Protein AF-A0A061N754-F1 (afdb_monomer_lite)

pLDDT: mean 70.85, std 19.49, range [29.11, 90.19]

Structure (mmCIF, N/CA/C/O backbone):
data_AF-A0A061N754-F1
#
_entry.id   AF-A0A061N754-F1
#
loop_
_atom_site.group_PDB
_atom_site.id
_atom_site.type_symbol
_atom_site.label_atom_id
_atom_site.label_alt_id
_atom_site.label_comp_id
_atom_site.label_asym_id
_atom_site.label_entity_id
_atom_site.label_seq_id
_atom_site.pdbx_PDB_ins_code
_atom_site.Cartn_x
_atom_site.Cartn_y
_atom_site.Cartn_z
_atom_site.occupancy
_atom_site.B_iso_or_equiv
_atom_site.auth_seq_id
_atom_site.auth_comp_id
_atom_site.auth_asym_id
_atom_site.auth_atom_id
_atom_site.pdbx_PDB_model_num
ATOM 1 N N . MET A 1 1 ? 27.278 -8.908 -20.775 1.00 37.22 1 MET A N 1
ATOM 2 C CA . MET A 1 1 ? 26.137 -8.060 -20.368 1.00 37.22 1 MET A CA 1
ATOM 3 C C . MET A 1 1 ? 24.924 -8.976 -20.329 1.00 37.22 1 MET A C 1
ATOM 5 O O . MET A 1 1 ? 24.671 -9.629 -21.330 1.00 37.22 1 MET A O 1
ATOM 9 N N . ALA A 1 2 ? 24.305 -9.176 -19.163 1.00 42.81 2 ALA A N 1
ATOM 10 C CA . ALA A 1 2 ? 23.256 -10.186 -18.991 1.00 42.81 2 ALA A CA 1
ATOM 11 C C . ALA A 1 2 ? 21.881 -9.656 -19.459 1.00 42.81 2 ALA A C 1
ATOM 13 O O . ALA A 1 2 ? 21.585 -8.487 -19.204 1.00 42.81 2 ALA A O 1
ATOM 14 N N . PRO A 1 3 ? 21.036 -10.490 -20.094 1.00 43.66 3 PRO A N 1
ATOM 15 C CA . PRO A 1 3 ? 19.743 -10.109 -20.671 1.00 43.66 3 PRO A CA 1
ATOM 16 C C . PRO A 1 3 ? 18.645 -10.065 -19.594 1.00 43.66 3 PRO A C 1
ATOM 18 O O . PRO A 1 3 ? 17.665 -10.797 -19.648 1.00 43.66 3 PRO A O 1
ATOM 21 N N . PHE A 1 4 ? 18.839 -9.243 -18.562 1.00 51.78 4 PHE A N 1
ATOM 22 C CA . PHE A 1 4 ? 17.968 -9.211 -17.382 1.00 51.78 4 PHE A CA 1
ATOM 23 C C . PHE A 1 4 ? 16.855 -8.152 -17.449 1.00 51.78 4 PHE A C 1
ATOM 25 O O . PHE A 1 4 ? 16.153 -7.989 -16.468 1.00 51.78 4 PHE A O 1
ATOM 32 N N . HIS A 1 5 ? 16.696 -7.385 -18.534 1.00 56.31 5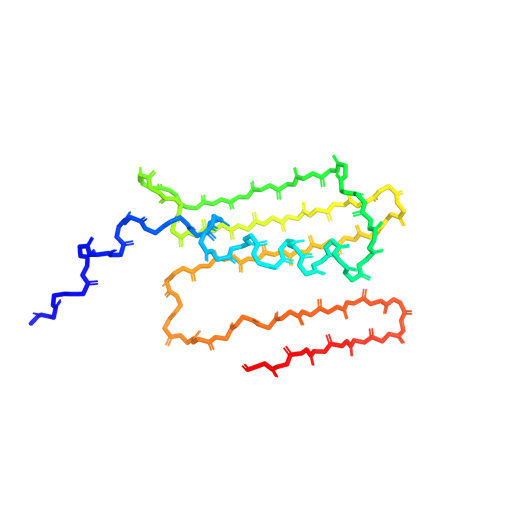 HIS A N 1
ATOM 33 C CA . HIS A 1 5 ? 15.935 -6.122 -18.468 1.00 56.31 5 HIS A CA 1
ATOM 34 C C . HIS A 1 5 ? 14.553 -6.102 -19.138 1.00 56.31 5 HIS A C 1
ATOM 36 O O . HIS A 1 5 ? 13.705 -5.328 -18.706 1.00 56.31 5 HIS A O 1
ATOM 42 N N . GLU A 1 6 ? 14.275 -6.926 -20.150 1.00 53.66 6 GLU A N 1
ATOM 43 C CA . GLU A 1 6 ? 13.023 -6.772 -20.918 1.00 53.66 6 GLU A CA 1
ATOM 44 C C . GLU A 1 6 ? 11.802 -7.414 -20.252 1.00 53.66 6 GLU A C 1
ATOM 46 O O . GLU A 1 6 ? 10.736 -6.808 -20.228 1.00 53.66 6 GLU A O 1
ATOM 51 N N . GLN A 1 7 ? 11.947 -8.586 -19.627 1.00 55.44 7 GLN A N 1
ATOM 52 C CA . GLN A 1 7 ? 10.819 -9.262 -18.962 1.00 55.44 7 GLN A CA 1
ATOM 53 C C . GLN A 1 7 ? 10.336 -8.526 -17.700 1.00 55.44 7 GLN A C 1
ATOM 55 O O . GLN A 1 7 ? 9.214 -8.734 -17.255 1.00 55.44 7 GLN A O 1
ATOM 60 N N . MET A 1 8 ? 11.173 -7.655 -17.129 1.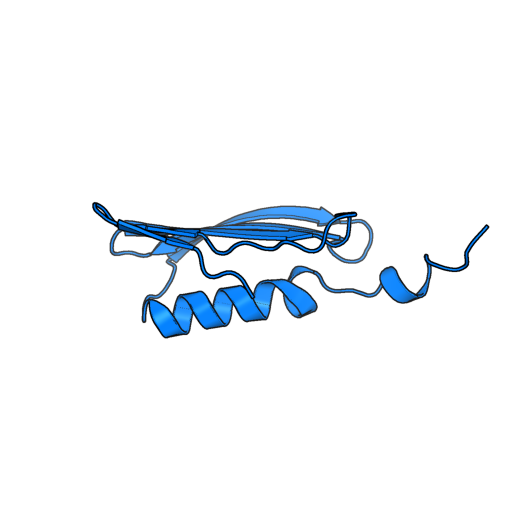00 57.06 8 MET A N 1
ATOM 61 C CA . MET A 1 8 ? 10.907 -6.957 -15.868 1.00 57.06 8 MET A CA 1
ATOM 62 C C . MET A 1 8 ? 10.156 -5.625 -16.050 1.00 57.06 8 MET A C 1
ATOM 64 O O . MET A 1 8 ? 9.652 -5.084 -15.072 1.00 57.06 8 MET A O 1
ATOM 68 N N . ARG A 1 9 ? 10.051 -5.096 -17.281 1.00 58.88 9 ARG A N 1
ATOM 69 C CA . ARG A 1 9 ? 9.328 -3.837 -17.568 1.00 58.88 9 ARG A CA 1
ATOM 70 C C . ARG A 1 9 ? 7.805 -3.947 -17.440 1.00 58.88 9 ARG A C 1
ATOM 72 O O . ARG A 1 9 ? 7.138 -2.934 -17.266 1.00 58.88 9 ARG A O 1
ATOM 79 N N . ASN A 1 10 ? 7.269 -5.164 -17.497 1.00 65.50 10 ASN A N 1
ATOM 80 C CA . ASN A 1 10 ? 5.830 -5.426 -17.425 1.00 65.50 10 ASN A CA 1
ATOM 81 C C . ASN A 1 10 ? 5.325 -5.793 -16.023 1.00 65.50 10 ASN A C 1
ATOM 83 O O . ASN A 1 10 ? 4.189 -6.239 -15.904 1.00 65.50 10 ASN A O 1
ATOM 87 N N . ILE A 1 11 ? 6.152 -5.651 -14.983 1.00 72.00 11 ILE A N 1
ATOM 88 C CA . ILE A 1 11 ? 5.750 -6.002 -13.617 1.00 72.00 11 ILE A CA 1
ATOM 89 C C . ILE A 1 11 ? 5.072 -4.804 -12.948 1.00 72.00 11 ILE A C 1
ATOM 91 O O . ILE A 1 11 ? 5.693 -3.771 -12.695 1.00 72.00 11 ILE A O 1
ATOM 95 N N . ASP A 1 12 ? 3.797 -5.010 -12.655 1.00 81.12 12 ASP A N 1
ATOM 96 C CA . ASP A 1 12 ? 2.926 -4.292 -11.740 1.00 81.12 12 ASP A CA 1
ATOM 97 C C . ASP A 1 12 ? 3.375 -4.343 -10.276 1.00 81.12 12 ASP A C 1
ATOM 99 O O . ASP A 1 12 ? 2.835 -5.179 -9.571 1.00 81.12 12 ASP A O 1
ATOM 103 N N . VAL A 1 13 ? 4.300 -3.541 -9.724 1.00 83.12 13 VAL A N 1
ATOM 104 C CA . VAL A 1 13 ? 4.658 -3.771 -8.294 1.00 83.12 13 VAL A CA 1
ATOM 105 C C . VAL A 1 13 ? 3.492 -3.579 -7.313 1.00 83.12 13 VAL A C 1
ATOM 107 O O . VAL A 1 13 ? 3.539 -4.111 -6.203 1.00 83.12 13 VAL A O 1
ATOM 110 N N . VAL A 1 14 ? 2.438 -2.854 -7.685 1.00 85.25 14 VAL A N 1
ATOM 111 C CA . VAL A 1 14 ? 1.221 -2.759 -6.873 1.00 85.25 14 VAL A CA 1
ATOM 112 C C . VAL A 1 14 ? 0.389 -4.029 -7.040 1.00 85.25 14 VAL A C 1
ATOM 114 O O . VAL A 1 14 ? 0.044 -4.673 -6.048 1.00 85.25 14 VAL A O 1
ATOM 117 N N . HIS A 1 15 ? 0.100 -4.417 -8.280 1.00 85.62 15 HIS A N 1
ATOM 118 C CA . HIS A 1 15 ? -0.788 -5.547 -8.572 1.00 85.62 15 HIS A CA 1
ATOM 119 C C . HIS A 1 15 ? -0.136 -6.925 -8.388 1.00 85.62 15 HIS A C 1
ATOM 121 O O . HIS A 1 15 ? -0.807 -7.854 -7.958 1.00 85.62 15 HIS A O 1
ATOM 127 N N . ASP A 1 16 ? 1.155 -7.057 -8.667 1.00 84.75 16 ASP A N 1
ATOM 128 C CA . ASP A 1 16 ? 1.903 -8.316 -8.647 1.00 84.75 16 ASP A CA 1
ATOM 129 C C . ASP A 1 16 ? 2.609 -8.566 -7.308 1.00 84.75 16 ASP A C 1
ATOM 131 O O . ASP A 1 16 ? 2.925 -9.710 -6.986 1.00 84.75 16 ASP A O 1
ATOM 135 N N . LEU A 1 17 ? 2.884 -7.515 -6.520 1.00 84.19 17 LEU A N 1
ATOM 136 C CA . LEU A 1 17 ? 3.577 -7.643 -5.229 1.00 84.19 17 LEU A CA 1
ATOM 137 C C . LEU A 1 17 ? 2.729 -7.110 -4.067 1.00 84.19 17 LEU A C 1
ATOM 139 O O . LEU A 1 17 ? 2.392 -7.868 -3.159 1.00 84.19 17 LEU A O 1
ATOM 143 N N . MET A 1 18 ? 2.349 -5.827 -4.094 1.00 86.62 18 MET A N 1
ATOM 144 C CA . MET A 1 18 ? 1.688 -5.168 -2.956 1.00 86.62 18 MET A CA 1
ATOM 145 C C . MET A 1 18 ? 0.291 -5.729 -2.645 1.00 86.62 18 MET A C 1
ATOM 147 O O . MET A 1 18 ? -0.148 -5.671 -1.495 1.00 86.62 18 MET A O 1
ATOM 151 N N . ILE A 1 19 ? -0.416 -6.287 -3.635 1.00 87.50 19 ILE A N 1
ATOM 152 C CA . ILE A 1 19 ? -1.777 -6.816 -3.451 1.00 87.50 19 ILE A CA 1
ATOM 153 C C . ILE A 1 19 ? -1.842 -7.916 -2.386 1.00 87.50 19 ILE A C 1
ATOM 155 O O . ILE A 1 19 ? -2.821 -8.011 -1.643 1.00 87.50 19 ILE A O 1
ATOM 159 N N . HIS A 1 20 ? -0.787 -8.726 -2.278 1.00 85.31 20 HIS A N 1
ATOM 160 C CA . HIS A 1 20 ? -0.708 -9.806 -1.303 1.00 85.31 20 HIS A CA 1
ATOM 161 C C . HIS A 1 20 ? -0.583 -9.256 0.117 1.00 85.31 20 HIS A C 1
ATOM 163 O O . HIS A 1 20 ? -1.282 -9.717 1.021 1.00 85.31 20 HIS A O 1
ATOM 169 N N . ASP A 1 21 ? 0.236 -8.221 0.299 1.00 84.50 21 ASP A N 1
ATOM 170 C CA . ASP A 1 21 ? 0.417 -7.565 1.590 1.00 84.50 21 ASP A CA 1
ATOM 171 C C . ASP A 1 21 ? -0.857 -6.826 2.017 1.00 84.50 21 ASP A C 1
ATOM 173 O O . ASP A 1 21 ? -1.280 -6.932 3.168 1.00 84.50 21 ASP A O 1
ATOM 177 N N . LEU A 1 22 ? -1.530 -6.146 1.081 1.00 84.38 22 LEU A N 1
ATOM 178 C CA . LEU A 1 22 ? -2.829 -5.508 1.321 1.00 84.38 22 LEU A CA 1
ATOM 179 C C . LEU A 1 22 ? -3.890 -6.526 1.749 1.00 84.38 22 LEU A C 1
ATOM 181 O O . LEU A 1 22 ? -4.629 -6.283 2.707 1.00 84.38 22 LEU A O 1
ATOM 185 N N . TYR A 1 23 ? -3.939 -7.679 1.079 1.00 86.69 23 TYR A N 1
ATOM 186 C CA . TYR A 1 23 ? -4.835 -8.768 1.451 1.00 86.69 23 TYR A CA 1
ATOM 187 C C . TYR A 1 23 ? -4.538 -9.288 2.860 1.00 86.69 23 TYR A C 1
ATOM 189 O O . TYR A 1 23 ? -5.459 -9.422 3.664 1.00 86.69 23 TYR A O 1
ATOM 197 N N . LEU A 1 24 ? -3.267 -9.538 3.193 1.00 86.25 24 LEU A N 1
ATOM 198 C CA . LEU A 1 24 ? -2.870 -10.009 4.523 1.00 86.25 24 LEU A CA 1
ATOM 199 C C . LEU A 1 24 ? -3.232 -9.000 5.610 1.00 86.25 24 LEU A C 1
ATOM 201 O O . LEU A 1 24 ? -3.793 -9.370 6.639 1.00 86.25 24 LEU A O 1
ATOM 205 N N . VAL A 1 25 ? -2.954 -7.720 5.377 1.00 85.88 25 VAL A N 1
ATOM 206 C CA . VAL A 1 25 ? -3.300 -6.649 6.309 1.00 85.88 25 VAL A CA 1
ATOM 207 C C . VAL A 1 25 ? -4.810 -6.585 6.522 1.00 85.88 25 VAL A C 1
ATOM 209 O O . VAL A 1 25 ? -5.258 -6.480 7.666 1.00 85.88 25 VAL A O 1
ATOM 212 N N . HIS A 1 26 ? -5.607 -6.672 5.457 1.00 85.25 26 HIS A N 1
ATOM 213 C CA . HIS A 1 26 ? -7.061 -6.682 5.573 1.00 85.25 26 HIS A CA 1
ATOM 214 C C . HIS A 1 26 ? -7.561 -7.927 6.319 1.00 85.25 26 HIS A C 1
ATOM 216 O O . HIS A 1 26 ? -8.335 -7.798 7.265 1.00 85.25 26 HIS A O 1
ATOM 222 N N . ALA A 1 27 ? -7.061 -9.114 5.971 1.00 86.62 27 ALA A N 1
ATOM 223 C CA . ALA A 1 27 ? -7.456 -10.377 6.589 1.00 86.62 27 ALA A CA 1
ATOM 224 C C . ALA A 1 27 ? -7.087 -10.456 8.081 1.00 86.62 27 ALA A C 1
ATOM 226 O O . ALA A 1 27 ? -7.867 -10.965 8.881 1.00 86.62 27 ALA A O 1
ATOM 227 N N . LEU A 1 28 ? -5.915 -9.940 8.471 1.00 85.44 28 LEU A N 1
ATOM 228 C CA . LEU A 1 28 ? -5.446 -9.964 9.860 1.00 85.44 28 LEU A CA 1
ATOM 229 C C . LEU A 1 28 ? -6.088 -8.874 10.722 1.00 85.44 28 LEU A C 1
ATOM 231 O O . LEU A 1 28 ? -6.320 -9.089 11.910 1.00 85.44 28 LEU A O 1
ATOM 235 N N . SER A 1 29 ? -6.344 -7.695 10.151 1.00 85.69 29 SER A N 1
ATOM 236 C CA . SER A 1 29 ? -6.919 -6.579 10.907 1.00 85.69 29 SER A CA 1
ATOM 237 C C . SER A 1 29 ? -8.444 -6.597 10.942 1.00 85.69 29 SER A C 1
ATOM 239 O O . SER A 1 29 ? -9.024 -6.100 11.906 1.00 85.69 29 SER A O 1
ATOM 241 N N . GLY A 1 30 ? -9.093 -7.131 9.902 1.00 85.94 30 GLY A N 1
ATOM 242 C CA . GLY A 1 30 ? -10.534 -7.004 9.680 1.00 85.94 30 GLY A CA 1
ATOM 243 C C . GLY A 1 30 ? -10.993 -5.556 9.475 1.00 85.94 30 GLY A C 1
ATOM 244 O O . GLY A 1 30 ? -12.179 -5.269 9.624 1.00 85.94 30 GLY A O 1
ATOM 245 N N . LYS A 1 31 ? -10.068 -4.626 9.198 1.00 84.62 31 LYS A N 1
ATOM 246 C CA . LYS A 1 31 ? -10.351 -3.187 9.119 1.00 84.62 31 LYS A CA 1
ATOM 247 C C . LYS A 1 31 ? -10.457 -2.700 7.682 1.00 84.62 31 LYS A C 1
ATOM 249 O O . LYS A 1 31 ? -9.848 -3.251 6.762 1.00 84.62 31 LYS A O 1
ATOM 254 N N . HIS A 1 32 ? -11.198 -1.607 7.531 1.00 85.44 32 HIS A N 1
ATOM 255 C CA . HIS A 1 32 ? -11.252 -0.814 6.311 1.00 85.44 32 HIS A CA 1
ATOM 256 C C . HIS A 1 32 ? -10.370 0.430 6.456 1.00 85.44 32 HIS A C 1
ATOM 258 O O . HIS A 1 32 ? -10.384 1.095 7.493 1.00 85.44 32 HIS A O 1
ATOM 264 N N . PHE A 1 33 ? -9.594 0.733 5.418 1.00 87.31 33 PHE A N 1
ATOM 265 C CA . PHE A 1 33 ? -8.762 1.933 5.351 1.00 87.31 33 PHE A CA 1
ATOM 266 C C . PHE A 1 33 ? -9.532 3.049 4.646 1.00 87.31 33 PHE A C 1
ATOM 268 O O . PHE A 1 33 ? -10.096 2.819 3.579 1.00 87.31 33 PHE A O 1
ATOM 275 N N . GLU A 1 34 ? -9.570 4.234 5.255 1.00 88.81 34 GLU A N 1
ATOM 276 C CA . GLU A 1 34 ? -10.309 5.398 4.742 1.00 88.81 34 GLU A CA 1
ATOM 277 C C . GLU A 1 34 ? -9.363 6.453 4.154 1.00 88.81 34 GLU A C 1
ATOM 279 O O . GLU A 1 34 ? -9.679 7.065 3.137 1.00 88.81 34 GLU A O 1
ATOM 284 N N . GLU A 1 35 ? -8.180 6.633 4.750 1.00 88.06 35 GLU A N 1
ATOM 285 C CA . GLU A 1 35 ? -7.155 7.550 4.241 1.00 88.06 35 GLU A CA 1
ATOM 286 C C . GLU A 1 35 ? -5.997 6.759 3.640 1.00 88.06 35 GLU A C 1
ATOM 288 O O . GLU A 1 35 ? -5.457 5.849 4.273 1.00 88.06 35 GLU A O 1
ATOM 293 N N . LEU A 1 36 ? -5.603 7.131 2.424 1.00 90.19 36 LEU A N 1
ATOM 294 C CA . LEU A 1 36 ? -4.520 6.508 1.672 1.00 90.19 36 LEU A CA 1
ATOM 295 C C . LEU A 1 36 ? -3.594 7.603 1.141 1.00 90.19 36 LEU A C 1
ATOM 297 O O . LEU A 1 36 ? -4.019 8.486 0.396 1.00 90.19 36 LEU A O 1
ATOM 301 N N . HIS A 1 37 ? -2.318 7.524 1.503 1.00 89.75 37 HIS A N 1
ATOM 302 C CA . HIS A 1 37 ? -1.253 8.337 0.931 1.00 89.75 37 HIS A CA 1
ATOM 303 C C . HIS A 1 37 ? -0.305 7.426 0.169 1.00 89.75 37 HIS A C 1
ATOM 305 O O . HIS A 1 37 ? 0.319 6.552 0.761 1.00 89.75 37 HIS A O 1
ATOM 311 N N . THR A 1 38 ? -0.196 7.626 -1.138 1.00 88.75 38 THR A N 1
ATOM 312 C CA . THR A 1 38 ? 0.606 6.772 -2.016 1.00 88.75 38 THR A CA 1
ATOM 313 C C . THR A 1 38 ? 1.716 7.570 -2.676 1.00 88.75 38 THR A C 1
ATOM 315 O O . THR A 1 38 ? 1.486 8.695 -3.122 1.00 88.75 38 THR A O 1
ATOM 318 N N . PHE A 1 39 ? 2.889 6.968 -2.821 1.00 86.62 39 PHE A N 1
ATOM 319 C CA . PHE A 1 39 ? 3.936 7.466 -3.706 1.00 86.62 39 PHE A CA 1
ATOM 320 C C . PHE A 1 39 ? 4.536 6.315 -4.508 1.00 86.62 39 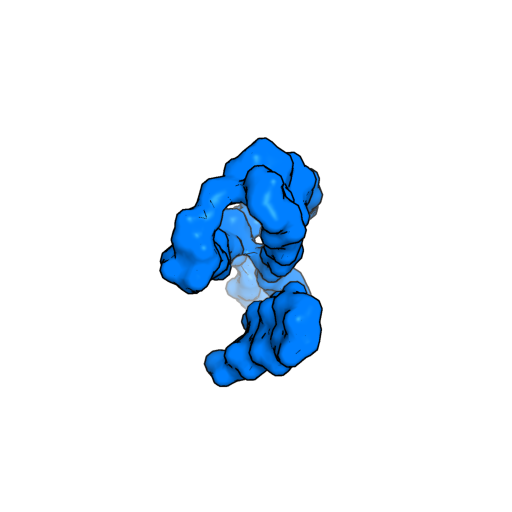PHE A C 1
ATOM 322 O O . PHE A 1 39 ? 4.529 5.165 -4.073 1.00 86.62 39 PHE A O 1
ATOM 329 N N . GLY A 1 40 ? 5.070 6.612 -5.687 1.00 83.88 40 GLY A N 1
ATOM 330 C CA . GLY A 1 40 ? 5.688 5.596 -6.525 1.00 83.88 40 GLY A CA 1
ATOM 331 C C . GLY A 1 40 ? 6.602 6.187 -7.585 1.00 83.88 40 GLY A C 1
ATOM 332 O O . GLY A 1 40 ? 6.531 7.376 -7.891 1.00 83.88 40 GLY A O 1
ATOM 333 N N . ILE A 1 41 ? 7.471 5.336 -8.124 1.00 81.75 41 ILE A N 1
ATOM 334 C CA . ILE A 1 41 ? 8.335 5.644 -9.264 1.00 81.75 41 ILE A CA 1
ATOM 335 C C . ILE A 1 41 ? 7.772 4.887 -10.462 1.00 81.75 41 ILE A C 1
ATOM 337 O O . ILE A 1 41 ? 7.751 3.652 -10.463 1.00 81.75 41 ILE A O 1
ATOM 341 N N . THR A 1 42 ? 7.326 5.632 -11.469 1.00 74.50 42 THR A N 1
ATOM 342 C CA . THR A 1 42 ? 6.743 5.080 -12.693 1.00 74.50 42 THR A CA 1
ATOM 343 C C . THR A 1 42 ? 7.466 5.601 -13.929 1.00 74.50 42 THR A C 1
ATOM 345 O O . THR A 1 42 ? 7.905 6.751 -13.947 1.00 74.50 42 THR A O 1
ATOM 348 N N . ASP A 1 43 ? 7.576 4.735 -14.933 1.00 69.69 43 ASP A N 1
ATOM 349 C CA . ASP A 1 43 ? 7.933 5.097 -16.310 1.00 69.69 43 ASP A CA 1
ATOM 350 C C . ASP A 1 43 ? 6.749 4.687 -17.213 1.00 69.69 43 ASP A C 1
ATOM 352 O O . ASP A 1 43 ? 6.050 5.544 -17.744 1.00 69.69 43 ASP A O 1
ATOM 356 N N . GLU A 1 44 ? 6.404 3.389 -17.230 1.00 73.75 44 GLU A N 1
ATOM 357 C CA . GLU A 1 44 ? 5.153 2.848 -17.813 1.00 73.75 44 GLU A CA 1
ATOM 358 C C . GLU A 1 44 ? 4.345 2.035 -16.784 1.00 73.75 44 GLU A C 1
ATOM 360 O O . GLU A 1 44 ? 3.149 2.261 -16.615 1.00 73.75 44 GLU A O 1
ATOM 365 N N . ASN A 1 45 ? 5.017 1.145 -16.043 1.00 74.56 45 ASN A N 1
ATOM 366 C CA . ASN A 1 45 ? 4.488 0.445 -14.869 1.00 74.56 45 ASN A CA 1
ATOM 367 C C . ASN A 1 45 ? 5.223 0.914 -13.603 1.00 74.56 45 ASN A C 1
ATOM 369 O O . ASN A 1 45 ? 6.425 1.216 -13.671 1.00 74.56 45 ASN A O 1
ATOM 373 N N . PRO A 1 46 ? 4.554 0.973 -12.436 1.00 76.88 46 PRO A N 1
ATOM 374 C CA . PRO A 1 46 ? 5.220 1.313 -11.189 1.00 76.88 46 PRO A CA 1
ATOM 375 C C . PRO A 1 46 ? 6.286 0.259 -10.868 1.00 76.88 46 PRO A C 1
ATOM 377 O O . PRO A 1 46 ? 5.991 -0.916 -10.693 1.00 76.88 46 PRO A O 1
ATOM 380 N N . SER A 1 47 ? 7.542 0.696 -10.774 1.00 80.88 47 SER A N 1
ATOM 381 C CA . SER A 1 47 ? 8.693 -0.151 -10.401 1.00 80.88 47 SER A CA 1
ATOM 382 C C . SER A 1 47 ? 8.987 -0.115 -8.897 1.00 80.88 47 SER A C 1
ATOM 384 O O . SER A 1 47 ? 9.693 -0.967 -8.341 1.00 80.88 47 SER A O 1
ATOM 386 N N . HIS A 1 48 ? 8.435 0.902 -8.239 1.00 83.88 48 HIS A N 1
ATOM 387 C CA . HIS A 1 48 ? 8.450 1.114 -6.807 1.00 83.88 48 HIS A CA 1
ATOM 388 C C . HIS A 1 48 ? 7.141 1.785 -6.409 1.00 83.88 48 HIS A C 1
ATOM 390 O O . HIS A 1 48 ? 6.744 2.768 -7.036 1.00 83.88 48 HIS A O 1
ATOM 396 N N . ALA A 1 49 ? 6.499 1.288 -5.362 1.00 86.50 49 ALA A N 1
ATOM 397 C CA . ALA A 1 49 ? 5.298 1.877 -4.804 1.00 86.50 49 ALA A CA 1
ATOM 398 C C . ALA A 1 49 ? 5.326 1.761 -3.285 1.00 86.50 49 ALA A C 1
ATOM 400 O O . ALA A 1 49 ? 5.781 0.763 -2.727 1.00 86.50 49 ALA A O 1
ATOM 401 N N . SER A 1 50 ? 4.799 2.772 -2.616 1.00 87.75 50 SER A N 1
ATOM 402 C CA . SER A 1 50 ? 4.618 2.774 -1.179 1.00 87.75 50 SER A CA 1
ATOM 403 C C . SER A 1 50 ? 3.300 3.442 -0.830 1.00 87.75 50 SER A C 1
ATOM 405 O O . SER A 1 50 ? 2.862 4.384 -1.499 1.00 87.75 50 SER A O 1
ATOM 407 N N . VAL A 1 51 ? 2.650 2.922 0.201 1.00 88.81 51 VAL A N 1
ATOM 408 C CA . VAL A 1 51 ? 1.365 3.403 0.685 1.00 88.81 51 VAL A CA 1
ATOM 409 C C . VAL A 1 51 ? 1.375 3.485 2.200 1.00 88.81 51 VAL A C 1
ATOM 411 O O . VAL A 1 51 ? 1.785 2.552 2.886 1.00 88.81 51 VAL A O 1
ATOM 414 N N . ILE A 1 52 ? 0.871 4.603 2.710 1.00 89.62 52 ILE A N 1
ATOM 415 C CA . ILE A 1 52 ? 0.494 4.782 4.105 1.00 89.62 52 ILE A CA 1
ATOM 416 C C . ILE A 1 52 ? -1.030 4.820 4.152 1.00 89.62 52 ILE A C 1
ATOM 418 O O . ILE A 1 52 ? -1.652 5.721 3.590 1.00 89.62 52 ILE A O 1
ATOM 422 N N . ALA A 1 53 ? -1.625 3.836 4.814 1.00 87.75 53 ALA A N 1
ATOM 423 C CA . ALA A 1 53 ? -3.063 3.693 4.966 1.00 87.75 53 ALA A CA 1
ATOM 424 C C . ALA A 1 53 ? -3.471 3.899 6.429 1.00 87.75 53 ALA A C 1
ATOM 426 O O . ALA A 1 53 ? -2.816 3.377 7.335 1.00 87.75 53 ALA A O 1
ATOM 427 N N . ARG A 1 54 ? -4.568 4.622 6.673 1.00 88.88 54 ARG A N 1
ATOM 428 C CA . ARG A 1 54 ? -5.153 4.810 8.008 1.00 88.88 54 ARG A CA 1
ATOM 429 C C . ARG A 1 54 ? -6.588 4.291 8.048 1.00 88.88 54 ARG A C 1
ATOM 431 O O . ARG A 1 54 ? -7.405 4.626 7.191 1.00 88.88 54 ARG A O 1
ATOM 438 N N . SER A 1 55 ? -6.899 3.478 9.055 1.00 88.62 55 SER A N 1
ATOM 439 C CA . SER A 1 55 ? -8.269 3.057 9.364 1.00 88.62 55 SER A CA 1
ATOM 440 C C . SER A 1 55 ? -8.969 4.073 10.266 1.00 88.62 55 SER A C 1
ATOM 442 O O . SER A 1 55 ? -8.317 4.805 11.018 1.00 88.62 55 SER A O 1
ATOM 444 N N . LYS A 1 56 ? -10.303 4.059 10.269 1.00 86.81 56 LYS A N 1
ATOM 445 C CA . LYS A 1 56 ? -11.131 4.894 11.153 1.00 86.81 56 LYS A CA 1
ATOM 446 C C . LYS A 1 56 ? -10.807 4.711 12.640 1.00 86.81 56 LYS A C 1
ATOM 448 O O . LYS A 1 56 ? -10.868 5.647 13.430 1.00 86.81 56 LYS A O 1
ATOM 453 N N . GLU A 1 57 ? -10.418 3.499 13.024 1.00 86.25 57 GLU A N 1
ATOM 454 C CA . GLU A 1 57 ? -10.025 3.115 14.385 1.00 86.25 57 GLU A CA 1
ATOM 455 C C . GLU A 1 57 ? -8.573 3.505 14.719 1.00 86.25 57 GLU A C 1
ATOM 457 O O . GLU A 1 57 ? -8.054 3.118 15.767 1.00 86.25 57 GLU A O 1
ATOM 462 N N . GLY A 1 58 ? -7.892 4.231 13.827 1.00 84.25 58 GLY A N 1
ATOM 463 C CA . GLY A 1 58 ? -6.547 4.761 14.041 1.00 84.25 58 GLY A CA 1
ATOM 464 C C . GLY A 1 58 ? -5.413 3.770 13.777 1.00 84.25 58 GLY A C 1
ATOM 465 O O . GLY A 1 58 ? -4.280 4.040 14.175 1.00 84.25 58 GLY A O 1
ATOM 466 N N . MET A 1 59 ? -5.677 2.635 13.117 1.00 85.56 59 MET A N 1
ATOM 467 C CA . MET A 1 59 ? -4.603 1.750 12.657 1.00 85.56 59 MET A CA 1
ATOM 468 C C . MET A 1 59 ? -3.894 2.389 11.469 1.00 85.56 59 MET A C 1
ATOM 470 O O . MET A 1 59 ? -4.550 2.757 10.501 1.00 85.56 59 MET A O 1
ATOM 474 N N . ILE A 1 60 ? -2.569 2.497 11.548 1.00 88.62 60 ILE A N 1
ATOM 475 C CA . ILE A 1 60 ? -1.724 2.983 10.457 1.00 88.62 60 ILE A CA 1
ATOM 476 C C . ILE A 1 60 ? -0.942 1.795 9.911 1.00 88.62 60 ILE A C 1
ATOM 478 O O . ILE A 1 60 ? -0.372 1.023 10.683 1.00 88.62 60 ILE A O 1
ATOM 482 N N . VAL A 1 61 ? -0.931 1.652 8.593 1.00 86.44 61 VAL A N 1
ATOM 483 C CA . VAL A 1 61 ? -0.182 0.623 7.878 1.00 86.44 61 VAL A CA 1
ATOM 484 C C . VAL A 1 61 ? 0.690 1.306 6.849 1.00 86.44 61 VAL A C 1
ATOM 486 O O . VAL A 1 61 ? 0.209 2.144 6.097 1.00 86.44 61 VAL A O 1
ATOM 489 N N . GLU A 1 62 ? 1.957 0.923 6.812 1.00 88.75 62 GLU A N 1
ATOM 490 C CA . GLU A 1 62 ? 2.893 1.321 5.771 1.00 88.75 62 GLU A CA 1
ATOM 491 C C . GLU A 1 62 ? 3.290 0.072 4.984 1.00 88.75 62 GLU A C 1
ATOM 493 O O . GLU A 1 62 ? 3.773 -0.899 5.568 1.00 88.75 62 GLU A O 1
ATOM 498 N N . LEU A 1 63 ? 3.057 0.078 3.672 1.00 85.50 63 LEU A N 1
ATOM 499 C CA . LEU A 1 63 ? 3.466 -0.993 2.764 1.00 85.50 63 LEU A CA 1
ATOM 500 C C . LEU A 1 63 ? 4.370 -0.413 1.691 1.00 85.50 63 LEU A C 1
ATOM 502 O O . LEU A 1 63 ? 4.098 0.661 1.165 1.00 85.50 63 LEU A O 1
ATOM 506 N N . THR A 1 64 ? 5.431 -1.136 1.343 1.00 86.81 64 THR A N 1
ATOM 507 C CA . THR A 1 64 ? 6.350 -0.744 0.274 1.00 86.81 64 THR A CA 1
ATOM 508 C C . THR A 1 64 ? 6.661 -1.952 -0.594 1.00 86.81 64 THR A C 1
ATOM 510 O O . THR A 1 64 ? 7.190 -2.947 -0.107 1.00 86.81 64 THR A O 1
ATOM 513 N N . ALA A 1 65 ? 6.381 -1.837 -1.889 1.00 84.50 65 ALA A N 1
ATOM 514 C CA . ALA A 1 65 ? 6.718 -2.822 -2.902 1.00 84.50 65 ALA A CA 1
ATOM 515 C C . ALA A 1 65 ? 7.761 -2.236 -3.855 1.00 84.50 65 ALA A C 1
ATOM 517 O O . ALA A 1 65 ? 7.635 -1.115 -4.346 1.00 84.50 65 ALA A O 1
ATOM 518 N N . SER A 1 66 ? 8.832 -2.984 -4.104 1.00 80.75 66 SER A N 1
ATOM 519 C CA . SER A 1 66 ? 9.938 -2.525 -4.937 1.00 80.75 66 SER A CA 1
ATOM 520 C C . SER A 1 66 ? 10.577 -3.678 -5.670 1.00 80.75 66 SER A C 1
ATOM 522 O O . SER A 1 66 ? 10.897 -4.704 -5.072 1.00 80.75 66 SER A O 1
ATOM 524 N N . PHE A 1 67 ? 10.868 -3.453 -6.941 1.00 67.25 67 PHE A N 1
ATOM 525 C CA . PHE A 1 67 ? 11.586 -4.415 -7.754 1.00 67.25 67 PHE A CA 1
ATOM 526 C C . PHE A 1 67 ? 13.110 -4.169 -7.789 1.00 67.25 67 PHE A C 1
ATOM 528 O O . PHE A 1 67 ? 13.899 -5.043 -8.137 1.00 67.25 67 PHE A O 1
ATOM 535 N N . VAL A 1 68 ? 13.557 -2.984 -7.358 1.00 63.09 68 VAL A N 1
ATOM 536 C CA . VAL A 1 68 ? 14.962 -2.532 -7.447 1.00 63.09 68 VAL A CA 1
ATOM 537 C C . VAL A 1 68 ? 15.853 -3.105 -6.323 1.00 63.09 68 VAL A C 1
ATOM 539 O O . VAL A 1 68 ? 17.064 -2.874 -6.277 1.00 63.09 68 VAL A O 1
ATOM 542 N N . GLN A 1 69 ? 15.306 -3.892 -5.395 1.00 50.84 69 GLN A N 1
ATOM 543 C CA . GLN A 1 69 ? 16.080 -4.403 -4.265 1.00 50.84 69 GLN A CA 1
ATOM 544 C C . GLN A 1 69 ? 16.962 -5.609 -4.640 1.00 50.84 69 GLN A C 1
ATOM 546 O O . GLN A 1 69 ? 16.497 -6.729 -4.822 1.00 50.84 69 GLN A O 1
ATOM 551 N N . ARG A 1 70 ? 18.290 -5.407 -4.616 1.00 45.12 70 ARG A N 1
ATOM 552 C CA . ARG A 1 70 ? 19.335 -6.461 -4.678 1.00 45.12 70 ARG A CA 1
ATOM 553 C C . ARG A 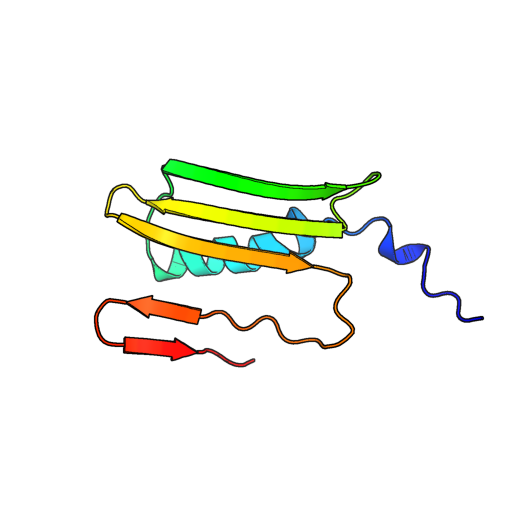1 70 ? 19.282 -7.494 -3.537 1.00 45.12 70 ARG A C 1
ATOM 555 O O . ARG A 1 70 ? 20.076 -8.431 -3.528 1.00 45.12 70 ARG A O 1
ATOM 562 N N . LYS A 1 71 ? 18.401 -7.323 -2.551 1.00 43.09 71 LYS A N 1
ATOM 563 C CA . LYS A 1 71 ? 18.252 -8.201 -1.388 1.00 43.09 71 LYS A CA 1
ATOM 564 C C . LYS A 1 71 ? 16.765 -8.456 -1.155 1.00 43.09 71 LYS A C 1
ATOM 566 O O . LYS A 1 71 ? 16.022 -7.532 -0.857 1.00 43.09 71 LYS A O 1
ATOM 571 N N . LYS A 1 72 ? 16.369 -9.717 -1.311 1.00 47.06 72 LYS A N 1
ATOM 572 C CA . LYS A 1 72 ? 15.000 -10.233 -1.226 1.00 47.06 72 LYS A CA 1
ATOM 573 C C . LYS A 1 72 ? 14.541 -10.300 0.240 1.00 47.06 72 LYS A C 1
ATOM 575 O O . LYS A 1 72 ? 14.521 -11.378 0.816 1.00 47.06 72 LYS A O 1
ATOM 580 N N . TYR A 1 73 ? 14.259 -9.158 0.865 1.00 52.22 73 TYR A N 1
ATOM 581 C CA . TYR A 1 73 ? 13.689 -9.103 2.216 1.00 52.22 73 TYR A CA 1
ATOM 582 C C . TYR A 1 73 ? 12.576 -8.053 2.244 1.00 52.22 73 TYR A C 1
ATOM 584 O O . TYR A 1 73 ? 12.865 -6.860 2.249 1.00 52.22 73 TYR A O 1
ATOM 592 N N . ALA A 1 74 ? 11.319 -8.500 2.282 1.00 56.78 74 ALA A N 1
ATOM 593 C CA . ALA A 1 74 ? 10.153 -7.659 2.548 1.00 56.78 74 ALA A CA 1
ATOM 594 C C . ALA A 1 74 ? 9.623 -7.985 3.959 1.00 56.78 74 ALA A C 1
ATOM 596 O O . ALA A 1 74 ? 8.713 -8.799 4.102 1.00 56.78 74 ALA A O 1
ATOM 597 N N . PRO A 1 75 ? 10.247 -7.461 5.032 1.00 56.06 75 PRO A N 1
ATOM 598 C CA . PRO A 1 75 ? 9.771 -7.712 6.384 1.00 56.06 75 PRO A CA 1
ATOM 599 C C . PRO A 1 75 ? 8.472 -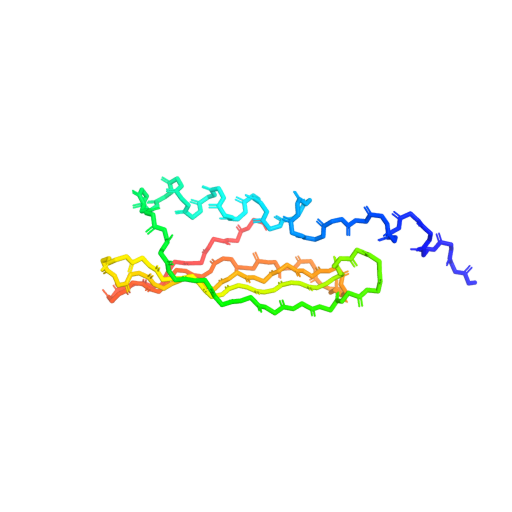6.938 6.631 1.00 56.06 75 PRO A C 1
ATOM 601 O O . PRO A 1 75 ? 8.465 -5.708 6.607 1.00 56.06 75 PRO A O 1
ATOM 604 N N . LEU A 1 76 ? 7.384 -7.649 6.927 1.00 56.16 76 LEU A N 1
ATOM 605 C CA . LEU A 1 76 ? 6.165 -7.034 7.446 1.00 56.16 76 LEU A CA 1
ATOM 606 C C . LEU A 1 76 ? 6.352 -6.801 8.955 1.00 56.16 76 LEU A C 1
ATOM 608 O O . LEU A 1 76 ? 6.544 -7.752 9.719 1.00 56.16 76 LEU A O 1
ATOM 612 N N . SER A 1 77 ? 6.327 -5.543 9.397 1.00 57.22 77 SER A N 1
ATOM 613 C CA . SER A 1 77 ? 6.461 -5.188 10.815 1.00 57.22 77 SER A CA 1
ATOM 614 C C . SER A 1 77 ? 5.157 -4.628 11.368 1.00 57.22 77 SER A C 1
ATOM 616 O O . SER A 1 77 ? 4.696 -3.577 10.929 1.00 57.22 77 SER A O 1
ATOM 618 N N . PHE A 1 78 ? 4.589 -5.300 12.369 1.00 50.53 78 PHE A N 1
ATOM 619 C CA . PHE A 1 78 ? 3.401 -4.819 13.072 1.00 50.53 78 PHE A CA 1
ATOM 620 C C . PHE A 1 78 ? 3.809 -4.117 14.369 1.00 50.53 78 PHE A C 1
ATOM 622 O O . PHE A 1 78 ? 4.436 -4.732 15.233 1.00 50.53 78 PHE A O 1
ATOM 629 N N . LEU A 1 79 ? 3.449 -2.842 14.520 1.00 46.38 79 LEU A N 1
ATOM 630 C CA . LEU A 1 79 ? 3.653 -2.061 15.742 1.00 46.38 79 LEU A CA 1
ATOM 631 C C . LEU A 1 79 ? 2.299 -1.820 16.415 1.00 46.38 79 LEU A C 1
ATOM 633 O O . LEU A 1 79 ? 1.593 -0.863 16.110 1.00 46.38 79 LEU A O 1
ATOM 637 N N . GLN A 1 80 ? 1.938 -2.691 17.361 1.00 40.03 80 GLN A N 1
ATOM 638 C CA . GLN A 1 80 ? 0.828 -2.439 18.280 1.00 40.03 80 GLN A CA 1
ATOM 639 C C . GLN A 1 80 ? 1.390 -1.877 19.585 1.00 40.03 80 GLN A C 1
ATOM 641 O O . GLN A 1 80 ? 2.456 -2.305 20.035 1.00 40.03 80 GLN A O 1
ATOM 646 N N . LYS A 1 81 ? 0.681 -0.935 20.223 1.00 41.84 81 LYS A N 1
ATOM 647 C CA . LYS A 1 81 ? 1.033 -0.407 21.552 1.00 41.84 81 LYS A CA 1
ATOM 648 C C . LYS A 1 81 ? 1.252 -1.603 22.504 1.00 41.84 81 LYS A C 1
ATOM 650 O O . LYS A 1 81 ? 0.292 -2.247 22.907 1.00 41.84 81 LYS A O 1
ATOM 655 N N . MET A 1 82 ? 2.526 -1.901 22.789 1.00 32.44 82 MET A N 1
ATOM 656 C CA . MET A 1 82 ? 3.067 -3.052 23.540 1.00 32.44 82 MET A CA 1
ATOM 657 C C . MET A 1 82 ? 3.228 -4.433 22.857 1.00 32.44 82 MET A C 1
ATOM 659 O 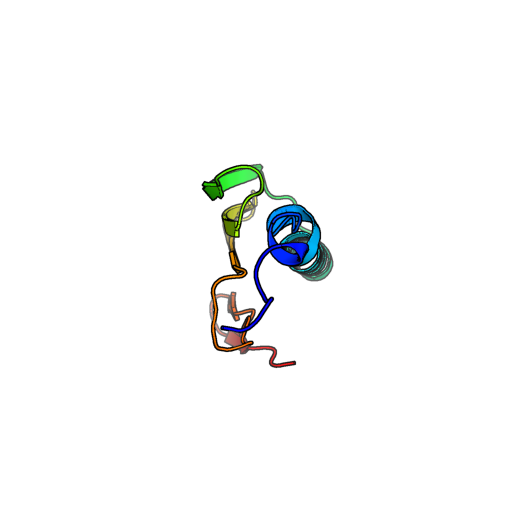O . MET A 1 82 ? 3.114 -5.428 23.566 1.00 32.44 82 MET A O 1
ATOM 663 N N . ARG A 1 83 ? 3.564 -4.554 21.561 1.00 29.11 83 ARG A N 1
ATOM 664 C CA . ARG A 1 83 ? 4.356 -5.696 21.017 1.00 29.11 83 ARG A CA 1
ATOM 665 C C . ARG A 1 83 ? 4.662 -5.514 19.527 1.00 29.11 83 ARG A C 1
ATOM 667 O O . ARG A 1 83 ? 3.760 -5.223 18.745 1.00 29.11 83 ARG A O 1
ATOM 674 N N . THR A 1 84 ? 5.921 -5.745 19.155 1.00 33.25 84 THR A N 1
ATOM 675 C CA . THR A 1 84 ? 6.370 -5.825 17.759 1.00 33.25 84 THR A CA 1
ATOM 676 C C . THR A 1 84 ? 6.371 -7.284 17.323 1.00 33.25 84 THR A C 1
ATOM 678 O O . THR A 1 84 ? 7.030 -8.106 17.959 1.00 33.25 84 THR A O 1
ATOM 681 N N . PHE A 1 85 ? 5.660 -7.604 16.244 1.00 36.59 85 PHE A N 1
ATOM 682 C CA . PHE A 1 85 ? 5.749 -8.905 15.581 1.00 36.59 85 PHE A CA 1
ATOM 683 C C . PHE A 1 85 ? 6.453 -8.717 14.237 1.00 36.59 85 PHE A C 1
ATOM 685 O O . PHE A 1 85 ? 6.035 -7.887 13.428 1.00 36.59 85 PHE A O 1
ATOM 692 N N . GLN A 1 86 ? 7.540 -9.461 14.031 1.00 34.28 86 GLN A N 1
ATOM 693 C CA . GLN A 1 86 ? 8.224 -9.586 12.746 1.00 34.28 86 GLN A CA 1
ATOM 694 C C . GLN A 1 86 ? 7.976 -11.006 12.241 1.00 34.28 86 GLN A C 1
ATOM 696 O O . GLN A 1 86 ? 8.386 -11.967 12.892 1.00 34.28 86 GLN A O 1
ATOM 701 N N . LEU A 1 87 ? 7.269 -11.135 11.118 1.00 34.22 87 LEU A N 1
ATOM 702 C CA . LEU A 1 87 ? 7.169 -12.403 10.400 1.00 34.22 87 LEU A CA 1
ATOM 703 C C . LEU A 1 87 ? 8.256 -12.427 9.326 1.00 34.22 87 LEU A C 1
ATOM 705 O O . LEU A 1 87 ? 8.274 -11.584 8.432 1.00 34.22 87 LEU A O 1
ATOM 709 N N . THR A 1 88 ? 9.157 -13.398 9.441 1.00 30.62 88 THR A N 1
ATOM 710 C CA . THR A 1 88 ? 10.196 -13.686 8.452 1.00 30.62 88 THR A CA 1
ATOM 711 C C . THR A 1 88 ? 9.774 -14.944 7.700 1.00 30.62 88 THR A C 1
ATOM 713 O O . THR A 1 88 ? 9.621 -15.990 8.333 1.00 30.62 88 THR A O 1
ATOM 716 N N . TYR A 1 89 ? 9.577 -14.840 6.385 1.00 35.28 89 TYR A N 1
ATOM 717 C CA . TYR A 1 89 ? 9.428 -15.981 5.475 1.00 35.28 89 TYR A CA 1
ATOM 718 C C . TYR A 1 89 ? 10.690 -16.146 4.632 1.00 35.28 89 TYR A C 1
ATOM 720 O O . TYR A 1 89 ? 11.264 -15.107 4.227 1.00 35.28 89 TYR A O 1
#

Radius of gyration: 14.89 Å; chains: 1; bounding box: 37×24×44 Å

Secondary structure (DSSP, 8-state):
----SSTTTT--IIIIIIHHHHHHHHHHH-PPEEEEEEEEEESSSEEEEEEEEEETT--EEEEEEES--SS----EEEEETTEEEEE--

Sequence (89 aa):
MAPFHEQMRNIDVVHDLMIHDLYLVHALSGKHFEELHTFGITDENPSHASVIARSKEGMIVELTASFVQRKKYAPLSFLQKMRTFQLTY

Foldseek 3Di:
DDPPPDVLLPDQLCVNPVVVVVVVCCVVVVFDFDDKDKDFDDDPHTQKIWIWTATPVGDTAIAIGHPPDPDPDRWGWDDDPPDIDTDGD